Protein AF-A0A953RPY7-F1 (afdb_monomer)

Foldseek 3Di:
DDPPLQLAAQAPRDRDDPPAWKWKWADALVQLKIWIFGDDPVLSPDPRIGIHRDLVSVLVQVVCCLAPVGSPDVNRPPPPDDDDPPVPCCVHDDPPCVPTHTLDMDGDDNVVSVVCCVVPVCVSVVVSVVVSVSVVVVPPPPDDPPDDPPPPVPVVVVVVVVVPPPDDDDDD

Solvent-accessible surface area (backbone atoms only — not comparable to full-atom values): 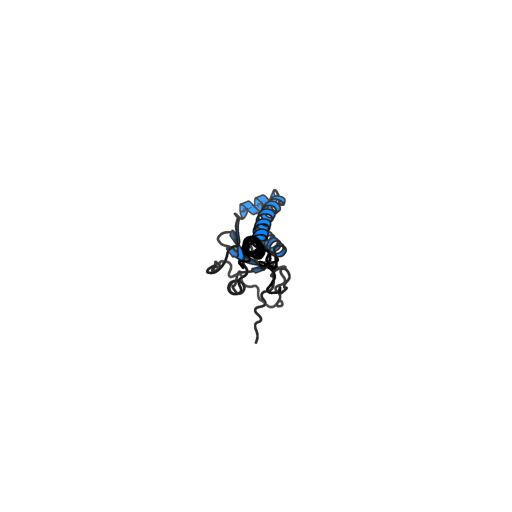10977 Å² total; per-residue (Å²): 138,79,82,76,82,72,77,34,16,39,63,81,33,51,71,75,65,93,92,54,69,43,36,30,40,36,59,33,79,87,67,44,30,41,37,36,26,52,67,46,75,77,55,66,72,39,80,74,44,44,39,22,69,37,68,71,50,43,48,54,46,49,53,44,26,75,76,70,72,42,79,80,54,89,81,30,44,66,80,64,76,98,70,86,71,70,69,70,67,68,78,77,60,76,64,84,60,86,92,62,52,74,77,46,76,49,74,54,59,63,75,58,49,54,48,45,46,72,77,40,58,69,60,55,54,60,56,46,53,57,51,52,55,52,54,57,70,71,52,77,82,88,77,76,80,90,78,67,101,71,75,75,82,57,65,72,67,57,63,66,59,70,77,68,76,85,79,81,83,85,88,129

Structure (mmCIF, N/CA/C/O backbone):
data_AF-A0A953RPY7-F1
#
_entry.id   AF-A0A953RPY7-F1
#
loop_
_atom_site.group_PDB
_atom_site.id
_atom_site.type_symbol
_atom_site.label_atom_id
_atom_site.label_alt_id
_atom_site.label_comp_id
_atom_site.label_asym_id
_atom_site.label_entity_id
_atom_site.label_seq_id
_atom_site.pdbx_PDB_ins_code
_atom_site.Cartn_x
_atom_site.Cartn_y
_atom_site.Cartn_z
_atom_site.occupancy
_atom_site.B_iso_or_equiv
_atom_site.auth_seq_id
_atom_site.auth_comp_id
_atom_site.auth_asym_id
_atom_site.auth_atom_id
_atom_site.pdbx_PDB_model_num
ATOM 1 N N . MET A 1 1 ? 6.803 -25.156 -22.519 1.00 34.31 1 MET A N 1
ATOM 2 C CA . MET A 1 1 ? 6.384 -24.790 -21.150 1.00 34.31 1 MET A CA 1
ATOM 3 C C . MET A 1 1 ? 6.994 -23.436 -20.841 1.00 34.31 1 MET A C 1
ATOM 5 O O . MET A 1 1 ? 8.124 -23.383 -20.382 1.00 34.31 1 MET A O 1
ATOM 9 N N . ASN A 1 2 ? 6.289 -22.353 -21.170 1.00 29.92 2 ASN A N 1
ATOM 10 C CA . ASN A 1 2 ? 6.736 -21.000 -20.848 1.00 29.92 2 ASN A CA 1
ATOM 11 C C . ASN A 1 2 ? 5.887 -20.524 -19.676 1.00 29.92 2 ASN A C 1
ATOM 13 O O . ASN A 1 2 ? 4.723 -20.171 -19.852 1.00 29.92 2 ASN A O 1
ATOM 17 N N . HIS A 1 3 ? 6.452 -20.580 -18.472 1.00 35.81 3 HIS A N 1
ATOM 18 C CA . HIS A 1 3 ? 5.904 -19.857 -17.335 1.00 35.81 3 HIS A CA 1
ATOM 19 C C . HIS A 1 3 ? 6.172 -18.376 -17.590 1.00 35.81 3 HIS A C 1
ATOM 21 O O . HIS A 1 3 ? 7.219 -17.864 -17.199 1.00 35.81 3 HIS A O 1
ATOM 27 N N . PHE A 1 4 ? 5.272 -17.706 -18.310 1.00 39.12 4 PHE A N 1
ATOM 28 C CA . PHE A 1 4 ? 5.281 -16.253 -18.358 1.00 39.12 4 PHE A CA 1
ATOM 29 C C . PHE A 1 4 ? 5.081 -15.779 -16.920 1.00 39.12 4 PHE A C 1
ATOM 31 O O . PHE A 1 4 ? 4.004 -15.931 -16.345 1.00 39.12 4 PHE A O 1
ATOM 38 N N . ARG A 1 5 ? 6.163 -15.300 -16.305 1.00 52.59 5 ARG A N 1
ATOM 39 C CA . ARG A 1 5 ? 6.121 -14.564 -15.044 1.00 52.59 5 ARG A CA 1
ATOM 40 C C . ARG A 1 5 ? 5.509 -13.211 -15.364 1.00 52.59 5 ARG A C 1
ATOM 42 O O . ARG A 1 5 ? 6.210 -12.220 -15.499 1.00 52.59 5 ARG A O 1
ATOM 49 N N . THR A 1 6 ? 4.210 -13.197 -15.605 1.00 57.81 6 THR A N 1
ATOM 50 C CA . THR A 1 6 ? 3.504 -11.964 -15.903 1.00 57.81 6 THR A CA 1
ATOM 51 C C . THR A 1 6 ? 3.430 -11.176 -14.605 1.00 57.81 6 THR A C 1
ATOM 53 O O . THR A 1 6 ? 2.794 -11.596 -13.635 1.00 57.81 6 THR A O 1
ATOM 56 N N . HIS A 1 7 ? 4.146 -10.059 -14.569 1.00 73.12 7 HIS A N 1
ATOM 57 C CA . HIS A 1 7 ? 4.182 -9.121 -13.457 1.00 73.12 7 HIS A CA 1
ATOM 58 C C . HIS A 1 7 ? 2.912 -8.268 -13.444 1.00 73.12 7 HIS A C 1
ATOM 60 O O . HIS A 1 7 ? 2.932 -7.064 -13.705 1.00 73.12 7 HIS A O 1
ATOM 66 N N . LEU A 1 8 ? 1.791 -8.941 -13.203 1.00 80.31 8 LEU A N 1
ATOM 67 C CA . LEU A 1 8 ? 0.457 -8.368 -13.278 1.00 80.31 8 LEU A CA 1
ATOM 68 C C . LEU A 1 8 ? 0.141 -7.618 -11.997 1.00 80.31 8 LEU A C 1
ATOM 70 O O . LEU A 1 8 ? 0.502 -8.055 -10.903 1.00 80.31 8 LEU A O 1
ATOM 74 N N . CYS A 1 9 ? -0.558 -6.497 -12.140 1.00 84.12 9 CYS A N 1
ATOM 75 C CA . CYS A 1 9 ? -1.078 -5.792 -10.983 1.00 84.12 9 CYS A CA 1
ATOM 76 C C . CYS A 1 9 ? -2.051 -6.692 -10.212 1.00 84.12 9 CYS A C 1
ATOM 78 O O . CYS A 1 9 ? -2.933 -7.298 -10.818 1.00 84.12 9 CYS A O 1
ATOM 80 N N . ALA A 1 10 ? -1.926 -6.744 -8.885 1.00 81.94 10 ALA A N 1
ATOM 81 C CA . ALA A 1 10 ? -2.828 -7.510 -8.036 1.00 81.94 10 ALA A CA 1
ATOM 82 C C . ALA A 1 10 ? -4.287 -7.058 -8.230 1.00 81.94 10 ALA A C 1
ATOM 84 O O . ALA A 1 10 ? -5.162 -7.892 -8.413 1.00 81.94 10 ALA A O 1
ATOM 85 N N . ILE A 1 11 ? -4.548 -5.749 -8.288 1.00 83.62 11 ILE A N 1
ATOM 86 C CA . ILE A 1 11 ? -5.911 -5.204 -8.369 1.00 83.62 11 ILE A CA 1
ATOM 87 C C . ILE A 1 11 ? -6.553 -5.431 -9.749 1.00 83.62 11 ILE A C 1
ATOM 89 O O . ILE A 1 11 ? -7.564 -6.129 -9.850 1.00 83.62 11 ILE A O 1
ATOM 93 N N . CYS A 1 12 ? -5.977 -4.876 -10.825 1.00 83.06 12 CYS A N 1
ATOM 94 C CA . CYS A 1 12 ? -6.597 -4.922 -12.158 1.00 83.06 12 CYS A CA 1
ATOM 95 C C . CYS A 1 12 ? -6.189 -6.126 -13.023 1.00 83.06 12 CYS A C 1
ATOM 97 O O . CYS A 1 12 ? -6.846 -6.406 -14.025 1.00 83.06 12 CYS A O 1
ATOM 99 N N . GLY A 1 13 ? -5.119 -6.842 -12.666 1.00 75.69 13 GLY A N 1
ATOM 100 C CA . GLY A 1 13 ? -4.608 -7.969 -13.449 1.00 75.69 13 GLY A CA 1
ATOM 101 C C . GLY A 1 13 ? -3.916 -7.581 -14.760 1.00 75.69 13 GLY A C 1
ATOM 102 O O . GLY A 1 13 ? -3.588 -8.468 -15.544 1.00 75.69 13 GLY A O 1
ATOM 103 N N . GLU A 1 14 ? -3.690 -6.291 -15.021 1.00 76.25 14 GLU A N 1
ATOM 104 C CA . GLU A 1 14 ? -3.031 -5.824 -16.245 1.00 76.25 14 GLU A CA 1
ATOM 105 C C . GLU A 1 14 ? -1.503 -5.834 -16.118 1.00 76.25 14 GLU A C 1
ATOM 107 O O . GLU A 1 14 ? -0.935 -5.482 -15.077 1.00 76.25 14 GLU A O 1
ATOM 112 N N . GLU A 1 15 ? -0.835 -6.203 -17.213 1.00 72.75 15 GLU A N 1
ATOM 113 C CA . GLU A 1 15 ? 0.598 -5.993 -17.392 1.00 72.75 15 GLU A CA 1
ATOM 114 C C . GLU A 1 15 ? 0.803 -4.592 -17.955 1.00 72.75 15 GLU A C 1
ATOM 116 O O . GLU A 1 15 ? 0.421 -4.298 -19.088 1.00 72.75 15 GLU A O 1
ATOM 121 N N . ARG A 1 16 ? 1.384 -3.695 -17.161 1.00 69.56 16 ARG A N 1
ATOM 122 C CA . ARG A 1 16 ? 1.703 -2.356 -17.662 1.00 69.56 16 ARG A CA 1
ATOM 123 C C . ARG A 1 16 ? 2.959 -2.374 -18.529 1.00 69.56 16 ARG A C 1
ATOM 125 O O . ARG A 1 16 ? 3.751 -3.311 -18.481 1.00 69.56 16 ARG A O 1
ATOM 132 N N . SER A 1 17 ? 3.156 -1.337 -19.340 1.00 63.88 17 SER A N 1
ATOM 133 C CA . SER A 1 17 ? 4.386 -1.127 -20.120 1.00 63.88 17 SER A CA 1
ATOM 134 C C . SER A 1 17 ? 5.560 -0.733 -19.213 1.00 63.88 17 SER A C 1
ATOM 136 O O . SER A 1 17 ? 5.343 -0.256 -18.098 1.00 63.88 17 SER A O 1
ATOM 138 N N . ALA A 1 18 ? 6.806 -0.924 -19.660 1.00 64.31 18 ALA A N 1
ATOM 139 C CA . ALA A 1 18 ? 8.012 -0.622 -18.871 1.00 64.31 18 ALA A CA 1
ATOM 140 C C . ALA A 1 18 ? 8.144 0.861 -18.457 1.00 64.31 18 ALA A C 1
ATOM 142 O O . ALA A 1 18 ? 8.781 1.159 -17.456 1.00 64.31 18 ALA A O 1
ATOM 143 N N . ASN A 1 19 ? 7.492 1.776 -19.183 1.00 65.88 19 ASN A N 1
ATOM 144 C CA . ASN A 1 19 ? 7.618 3.227 -18.991 1.00 65.88 19 ASN A CA 1
ATOM 145 C C . ASN A 1 19 ? 6.648 3.829 -17.959 1.00 65.88 19 ASN A C 1
ATOM 147 O O . ASN A 1 19 ? 6.489 5.044 -17.920 1.00 65.88 19 ASN A O 1
ATOM 151 N N . GLN A 1 20 ? 5.940 3.017 -17.173 1.00 72.56 20 GLN A N 1
ATOM 152 C CA . GLN A 1 20 ? 5.010 3.528 -16.163 1.00 72.56 20 GLN A CA 1
ATOM 153 C C . GLN A 1 20 ? 5.435 3.110 -14.758 1.00 72.56 20 GLN A C 1
ATOM 155 O O . GLN A 1 20 ? 5.914 1.984 -14.590 1.00 72.56 20 GLN A O 1
ATOM 160 N N . PRO A 1 21 ? 5.250 3.991 -13.755 1.00 77.12 21 PRO A N 1
ATOM 161 C CA . PRO A 1 21 ? 5.666 3.716 -12.391 1.00 77.12 21 PRO A CA 1
ATOM 162 C C . PRO A 1 21 ? 4.906 2.505 -11.855 1.00 77.12 21 PRO A C 1
ATOM 164 O O . PRO A 1 21 ? 3.680 2.425 -11.937 1.00 77.12 21 PRO A O 1
ATOM 167 N N . ARG A 1 22 ? 5.655 1.543 -11.319 1.00 86.44 22 ARG A N 1
ATOM 168 C CA . ARG A 1 22 ? 5.1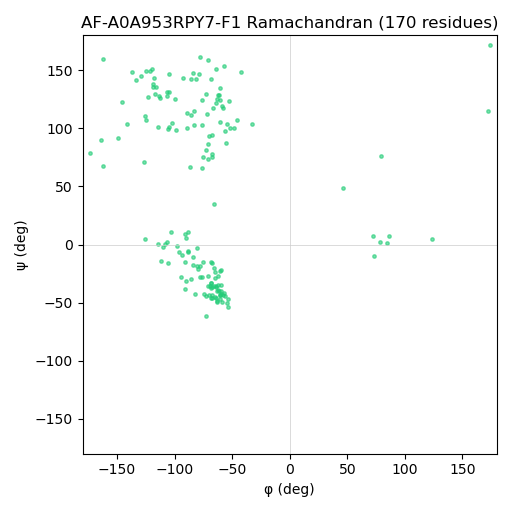08 0.384 -10.617 1.00 86.44 22 ARG A CA 1
ATOM 169 C C . ARG A 1 22 ? 5.654 0.361 -9.212 1.00 86.44 22 ARG A C 1
ATOM 171 O O . ARG A 1 22 ? 6.791 0.754 -8.960 1.00 86.44 22 ARG A O 1
ATOM 178 N N . PHE A 1 23 ? 4.836 -0.174 -8.330 1.00 89.19 23 PHE A N 1
ATOM 179 C CA . PHE A 1 23 ? 5.143 -0.283 -6.923 1.00 89.19 23 PHE A CA 1
ATOM 180 C C . PHE A 1 23 ? 5.020 -1.732 -6.501 1.00 89.19 23 PHE A C 1
ATOM 182 O O . PHE A 1 23 ? 4.234 -2.508 -7.055 1.00 89.19 23 PHE A O 1
ATOM 189 N N . LEU A 1 24 ? 5.828 -2.092 -5.520 1.00 90.44 24 LEU A N 1
ATOM 190 C CA . LEU A 1 24 ? 5.800 -3.394 -4.891 1.00 90.44 24 LEU A CA 1
ATOM 191 C C . LEU A 1 24 ? 5.410 -3.205 -3.432 1.00 90.44 24 LEU A C 1
ATOM 193 O O . LEU A 1 24 ? 5.914 -2.304 -2.772 1.00 90.44 24 LEU A O 1
ATOM 197 N N . LEU A 1 25 ? 4.514 -4.045 -2.934 1.00 91.06 25 LEU A N 1
ATOM 198 C CA . LEU A 1 25 ? 4.085 -4.019 -1.543 1.00 91.06 25 LEU A CA 1
ATOM 199 C C . LEU A 1 25 ? 4.469 -5.337 -0.887 1.00 91.06 25 LEU A C 1
ATOM 201 O O . LEU A 1 25 ? 4.167 -6.408 -1.417 1.00 91.06 25 LEU A O 1
ATOM 205 N N . ALA A 1 26 ? 5.132 -5.249 0.259 1.00 90.12 26 ALA A N 1
ATOM 206 C CA . ALA A 1 26 ? 5.513 -6.392 1.071 1.00 90.12 26 ALA A CA 1
ATOM 207 C C . ALA A 1 26 ? 4.939 -6.226 2.477 1.00 90.12 26 ALA A C 1
ATOM 209 O O . ALA A 1 26 ? 5.154 -5.203 3.127 1.00 90.12 26 ALA A O 1
ATOM 210 N N . GLU A 1 27 ? 4.220 -7.240 2.952 1.00 89.06 27 GLU A N 1
ATOM 211 C CA . GLU A 1 27 ? 3.755 -7.283 4.335 1.00 89.06 27 GLU A CA 1
ATOM 212 C C . GLU A 1 27 ? 4.750 -8.027 5.224 1.00 89.06 27 GLU A C 1
ATOM 214 O O . GLU A 1 27 ? 5.335 -9.043 4.842 1.00 89.06 27 GLU A O 1
ATOM 219 N N . ASN A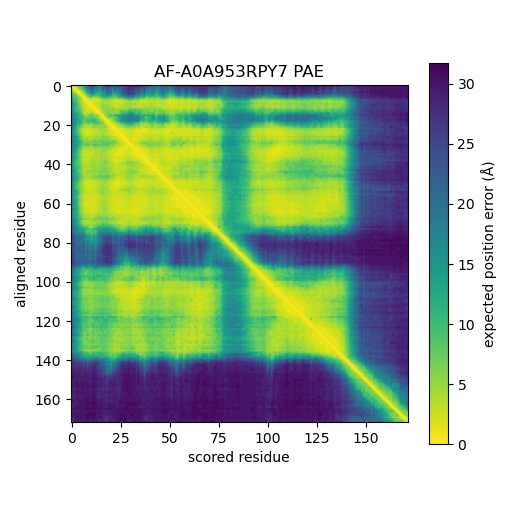 1 28 ? 4.891 -7.540 6.452 1.00 87.62 28 ASN A N 1
ATOM 220 C CA . ASN A 1 28 ? 5.453 -8.282 7.560 1.00 87.62 28 ASN A CA 1
ATOM 221 C C . ASN A 1 28 ? 4.363 -8.494 8.614 1.00 87.62 28 ASN A C 1
ATOM 223 O O . ASN A 1 28 ? 4.070 -7.605 9.414 1.00 87.62 28 ASN A O 1
ATOM 227 N N . THR A 1 29 ? 3.793 -9.698 8.631 1.00 81.94 29 THR A N 1
ATOM 228 C CA . THR A 1 29 ? 2.717 -10.084 9.555 1.00 81.94 29 THR A CA 1
ATOM 229 C C . THR A 1 29 ? 3.161 -10.166 11.016 1.00 81.94 29 THR A C 1
ATOM 231 O O . THR A 1 29 ? 2.312 -10.235 11.891 1.00 81.94 29 THR A O 1
ATOM 234 N N . TRP A 1 30 ? 4.467 -10.208 11.304 1.00 83.38 30 TRP A N 1
ATOM 235 C CA . TRP A 1 30 ? 4.969 -10.267 12.685 1.00 83.38 30 TRP A CA 1
ATOM 236 C C . TRP A 1 30 ? 5.116 -8.898 13.335 1.00 83.38 30 TRP A C 1
ATOM 238 O O . TRP A 1 30 ? 5.056 -8.793 14.554 1.00 83.38 30 TRP A O 1
ATOM 248 N N . GLU A 1 31 ? 5.378 -7.874 12.527 1.00 85.38 31 GLU A N 1
ATOM 249 C CA . GLU A 1 31 ? 5.608 -6.503 12.995 1.00 85.38 31 GLU A CA 1
ATOM 250 C C . GLU A 1 31 ? 4.420 -5.587 12.694 1.00 85.38 31 GLU A C 1
ATOM 252 O O . GLU A 1 31 ? 4.515 -4.386 12.926 1.00 85.38 31 GLU A O 1
ATOM 257 N N . ASP A 1 32 ? 3.343 -6.133 12.115 1.00 89.44 32 ASP A N 1
ATOM 258 C CA . ASP A 1 32 ? 2.220 -5.360 11.583 1.00 89.44 32 ASP A CA 1
ATOM 259 C C . ASP A 1 32 ? 2.695 -4.175 10.741 1.00 89.44 32 ASP A C 1
ATOM 261 O O . ASP A 1 32 ? 2.268 -3.026 10.889 1.00 89.44 32 ASP A O 1
ATOM 265 N N . LYS A 1 33 ? 3.627 -4.493 9.837 1.00 90.75 33 LYS A N 1
ATOM 266 C CA . LYS A 1 33 ? 4.300 -3.524 8.984 1.00 90.75 33 LYS A CA 1
ATOM 267 C C . LYS A 1 33 ? 4.027 -3.798 7.515 1.00 90.75 33 LYS A C 1
ATOM 269 O O . LYS A 1 33 ? 4.120 -4.936 7.056 1.00 90.75 33 LYS A O 1
ATOM 274 N N . LEU A 1 34 ? 3.738 -2.740 6.779 1.00 91.06 34 LEU A N 1
ATOM 275 C CA . LEU A 1 34 ? 3.636 -2.722 5.332 1.00 91.06 34 LEU A CA 1
ATOM 276 C C . LEU A 1 34 ? 4.781 -1.885 4.771 1.00 91.06 34 LEU A C 1
ATOM 278 O O . LEU A 1 34 ? 4.952 -0.732 5.155 1.00 91.06 34 LEU A O 1
ATOM 282 N N . THR A 1 35 ? 5.549 -2.451 3.850 1.00 91.25 35 THR A N 1
ATOM 283 C CA . THR A 1 35 ? 6.642 -1.748 3.177 1.00 91.25 35 THR A CA 1
ATOM 284 C C . THR A 1 35 ? 6.299 -1.582 1.700 1.00 91.25 35 THR A C 1
ATOM 286 O O . THR A 1 35 ? 5.980 -2.554 1.010 1.00 91.25 35 THR A O 1
ATOM 289 N N . ILE A 1 36 ? 6.387 -0.345 1.212 1.00 91.44 36 ILE A N 1
ATOM 290 C CA . ILE A 1 36 ? 6.219 0.017 -0.193 1.00 91.44 36 ILE A CA 1
ATOM 291 C C . ILE A 1 36 ? 7.606 0.187 -0.800 1.00 91.44 36 ILE A C 1
ATOM 293 O O . ILE A 1 36 ? 8.441 0.939 -0.299 1.00 91.44 36 ILE A O 1
ATOM 297 N N . LEU A 1 37 ? 7.856 -0.536 -1.879 1.00 90.62 37 LEU A N 1
ATOM 298 C CA . LEU A 1 37 ? 9.143 -0.640 -2.544 1.00 90.62 37 LEU A CA 1
ATOM 299 C C . LEU A 1 37 ? 9.030 -0.148 -3.988 1.00 90.62 37 LEU A C 1
ATOM 301 O O . LEU A 1 37 ? 7.991 -0.296 -4.644 1.00 90.62 37 LEU A O 1
ATOM 305 N N . GLN A 1 38 ? 10.142 0.364 -4.506 1.00 88.31 38 GLN A N 1
ATOM 306 C CA . GLN A 1 38 ? 10.292 0.645 -5.927 1.00 88.31 38 GLN A CA 1
ATOM 307 C C . GLN A 1 38 ? 10.236 -0.650 -6.745 1.00 88.31 38 GLN A C 1
ATOM 309 O O . GLN A 1 38 ? 10.611 -1.730 -6.277 1.00 88.31 38 GLN A O 1
ATOM 314 N N . TRP A 1 39 ? 9.769 -0.539 -7.990 1.00 86.81 39 TRP A N 1
ATOM 315 C CA . TRP A 1 39 ? 9.752 -1.650 -8.932 1.00 86.81 39 TRP A CA 1
ATOM 316 C C . TRP A 1 39 ? 11.124 -2.320 -9.077 1.00 86.81 39 TRP A C 1
ATOM 318 O O . TRP A 1 39 ? 12.107 -1.695 -9.469 1.00 86.81 39 TRP A O 1
ATOM 328 N N . ASN A 1 40 ? 11.165 -3.629 -8.827 1.00 84.19 40 ASN A N 1
ATOM 329 C CA . ASN A 1 40 ? 12.315 -4.483 -9.090 1.00 84.19 40 ASN A CA 1
ATOM 330 C C . ASN A 1 40 ? 11.821 -5.876 -9.511 1.00 84.19 40 ASN A C 1
ATOM 332 O O . ASN A 1 40 ? 11.097 -6.543 -8.772 1.00 84.19 40 ASN A O 1
ATOM 336 N N . GLU A 1 41 ? 12.232 -6.337 -10.691 1.00 82.62 41 GLU A N 1
ATOM 337 C CA . GLU A 1 41 ? 11.803 -7.613 -11.282 1.00 82.62 41 GLU A CA 1
ATOM 338 C C . GLU A 1 41 ? 12.150 -8.830 -10.398 1.00 82.62 41 GLU A C 1
ATOM 340 O O . GLU A 1 41 ? 11.372 -9.786 -10.270 1.00 82.62 41 GLU A O 1
ATOM 345 N N . GLN A 1 42 ? 13.295 -8.770 -9.706 1.00 81.62 42 GLN A N 1
ATOM 346 C CA . GLN A 1 42 ? 13.721 -9.813 -8.774 1.00 81.62 42 GLN A CA 1
ATOM 347 C C . GLN A 1 42 ? 12.837 -9.858 -7.529 1.00 81.62 42 GLN A C 1
ATOM 349 O O . GLN A 1 42 ? 12.565 -10.946 -7.022 1.00 81.62 42 GLN A O 1
ATOM 354 N N . MET A 1 43 ? 12.377 -8.697 -7.053 1.00 82.19 43 MET A N 1
ATOM 355 C CA . MET A 1 43 ? 11.440 -8.604 -5.932 1.00 82.19 43 MET A CA 1
ATOM 356 C C . MET A 1 43 ? 10.044 -9.059 -6.357 1.00 82.19 43 MET A C 1
ATOM 358 O O . MET A 1 43 ? 9.440 -9.887 -5.688 1.00 82.19 43 MET A O 1
ATOM 362 N N . ALA A 1 44 ? 9.561 -8.627 -7.520 1.00 81.69 44 ALA A N 1
ATOM 363 C CA . ALA A 1 44 ? 8.233 -8.979 -8.022 1.00 81.69 44 ALA A CA 1
ATOM 364 C C . ALA A 1 44 ? 8.018 -10.495 -8.214 1.00 81.69 44 ALA A C 1
ATOM 366 O O . ALA A 1 44 ? 6.885 -10.968 -8.242 1.00 81.69 44 ALA A O 1
ATOM 367 N N . SER A 1 45 ? 9.100 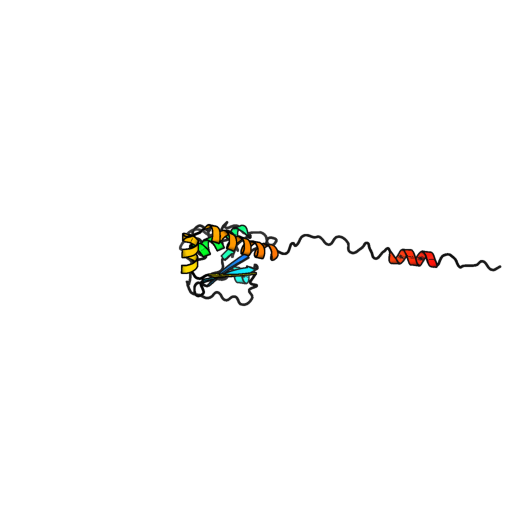-11.267 -8.351 1.00 78.00 45 SER A N 1
ATOM 368 C CA . SER A 1 45 ? 9.053 -12.732 -8.441 1.00 78.00 45 SER A CA 1
ATOM 369 C C . SER A 1 45 ? 8.997 -13.441 -7.076 1.00 78.00 45 SER A C 1
ATOM 371 O O . SER A 1 45 ? 8.806 -14.659 -7.036 1.00 78.00 45 SER A O 1
ATOM 373 N N . ARG A 1 46 ? 9.205 -12.730 -5.959 1.00 78.06 46 ARG A N 1
ATOM 374 C CA . ARG A 1 46 ? 9.241 -13.321 -4.612 1.00 78.06 46 ARG A CA 1
ATOM 375 C C . ARG A 1 46 ? 7.831 -13.583 -4.089 1.00 78.06 46 ARG A C 1
ATOM 377 O O . ARG A 1 46 ? 6.879 -12.860 -4.372 1.00 78.06 46 ARG A O 1
ATOM 384 N N . ALA A 1 47 ? 7.697 -14.644 -3.299 1.00 73.69 47 ALA A N 1
ATOM 385 C CA . ALA A 1 47 ? 6.462 -14.908 -2.571 1.00 73.69 47 ALA A CA 1
ATOM 386 C C . ALA A 1 47 ? 6.258 -13.846 -1.475 1.00 73.69 47 ALA A C 1
ATOM 388 O O . ALA A 1 47 ? 7.224 -13.432 -0.840 1.00 73.69 47 ALA A O 1
ATOM 389 N N . GLY A 1 48 ? 5.009 -13.424 -1.260 1.00 77.12 48 GLY A N 1
ATOM 390 C CA . GLY A 1 48 ? 4.663 -12.393 -0.272 1.00 77.12 48 GLY A CA 1
ATOM 391 C C . GLY A 1 48 ? 4.800 -10.949 -0.767 1.00 77.12 48 GLY A C 1
ATOM 392 O O . GLY A 1 48 ? 4.530 -10.033 -0.000 1.00 77.12 48 GLY A O 1
ATOM 393 N N . ILE A 1 49 ? 5.184 -10.738 -2.034 1.00 84.06 49 ILE A N 1
ATOM 394 C CA . ILE A 1 49 ? 5.212 -9.414 -2.667 1.00 84.06 49 ILE A CA 1
ATOM 395 C C . ILE A 1 49 ? 4.026 -9.274 -3.624 1.00 84.06 49 ILE A C 1
ATOM 397 O O . ILE A 1 49 ? 3.786 -10.150 -4.459 1.00 84.06 49 ILE A O 1
ATOM 401 N N . GLN A 1 50 ? 3.300 -8.164 -3.503 1.00 86.75 50 GLN A N 1
ATOM 402 C CA . GLN A 1 50 ? 2.217 -7.768 -4.401 1.00 86.75 50 GLN A CA 1
ATOM 403 C C . GLN A 1 50 ? 2.672 -6.645 -5.330 1.00 86.75 50 GLN A C 1
ATOM 405 O O . GLN A 1 50 ? 3.476 -5.797 -4.949 1.00 86.75 50 GLN A O 1
ATOM 410 N N . VAL A 1 51 ? 2.147 -6.632 -6.556 1.00 87.94 51 VAL A N 1
ATOM 411 C CA . VAL A 1 51 ? 2.476 -5.625 -7.573 1.00 87.94 51 VAL A CA 1
ATOM 412 C C . VAL A 1 51 ? 1.305 -4.661 -7.745 1.00 87.94 51 VAL A C 1
ATOM 414 O O . VAL A 1 51 ? 0.172 -5.087 -7.970 1.00 87.94 51 VAL A O 1
ATOM 417 N N . ALA A 1 52 ? 1.581 -3.361 -7.724 1.00 89.12 52 ALA A N 1
ATOM 418 C CA . ALA A 1 52 ? 0.628 -2.307 -8.053 1.00 89.12 52 ALA A CA 1
ATOM 419 C C . ALA A 1 52 ? 1.120 -1.504 -9.263 1.00 89.12 52 ALA A C 1
ATOM 421 O O . ALA A 1 52 ? 2.303 -1.182 -9.379 1.00 89.12 52 ALA A O 1
ATOM 422 N N . CYS A 1 53 ? 0.214 -1.179 -10.187 1.00 87.06 53 CYS A N 1
ATOM 423 C CA . CYS A 1 53 ? 0.568 -0.460 -11.414 1.00 87.06 53 CYS A CA 1
ATOM 424 C C . CYS A 1 53 ? 0.496 1.070 -11.318 1.00 87.06 53 CYS A C 1
ATOM 426 O O . CYS A 1 53 ? 0.608 1.743 -12.340 1.00 87.06 53 CYS A O 1
ATOM 428 N N . GLY A 1 54 ? 0.232 1.610 -10.134 1.00 86.19 54 GLY A N 1
ATOM 429 C CA . GLY A 1 54 ? 0.069 3.038 -9.914 1.00 86.19 54 GLY A CA 1
ATOM 430 C C . GLY A 1 54 ? -0.373 3.323 -8.488 1.00 86.19 54 GLY A C 1
ATOM 431 O O . GLY A 1 54 ? -0.692 2.394 -7.745 1.00 86.19 54 GLY A O 1
ATOM 432 N N . ILE A 1 55 ? -0.390 4.606 -8.136 1.00 87.69 55 ILE A N 1
ATOM 433 C CA . ILE A 1 55 ? -0.709 5.085 -6.788 1.00 87.69 55 ILE A CA 1
ATOM 434 C C . ILE A 1 55 ? -2.131 4.684 -6.380 1.00 87.69 55 ILE A C 1
ATOM 436 O O . ILE A 1 55 ? -2.305 4.197 -5.272 1.00 87.69 55 ILE A O 1
ATOM 440 N N . ASP A 1 56 ? -3.104 4.755 -7.293 1.00 88.00 56 ASP A N 1
ATOM 441 C CA . ASP A 1 56 ? -4.497 4.376 -7.003 1.00 88.00 56 ASP A CA 1
ATOM 442 C C . ASP A 1 56 ? -4.612 2.904 -6.557 1.00 88.00 56 ASP A C 1
ATOM 444 O O . ASP A 1 56 ? -5.316 2.567 -5.615 1.00 88.00 56 ASP A O 1
ATOM 448 N N . HIS A 1 57 ? -3.860 1.992 -7.185 1.00 88.94 57 HIS A N 1
ATOM 449 C CA . HIS A 1 57 ? -3.855 0.582 -6.774 1.00 88.94 57 HIS A CA 1
ATOM 450 C C . HIS A 1 57 ? -2.976 0.310 -5.550 1.00 88.94 57 HIS A C 1
ATOM 452 O O . HIS A 1 57 ? -3.164 -0.710 -4.891 1.00 88.94 57 HIS A O 1
ATOM 458 N N . VAL A 1 58 ? -2.009 1.183 -5.250 1.00 89.44 58 VAL A N 1
ATOM 459 C CA . VAL A 1 58 ? -1.299 1.137 -3.966 1.00 89.44 58 VAL A CA 1
ATOM 460 C C . VAL A 1 58 ? -2.261 1.529 -2.849 1.00 89.44 58 VAL A C 1
ATOM 462 O O . VAL A 1 58 ? -2.324 0.815 -1.855 1.00 89.44 58 VAL A O 1
ATOM 465 N N . GLU A 1 59 ? -3.038 2.597 -3.034 1.00 90.81 59 GLU A N 1
ATOM 466 C CA . GLU A 1 59 ? -4.053 3.061 -2.087 1.00 90.81 59 GLU A CA 1
ATOM 467 C C . GLU A 1 59 ? -5.027 1.940 -1.718 1.00 90.81 59 GLU A C 1
ATOM 469 O O . GLU A 1 59 ? -5.143 1.597 -0.545 1.00 90.81 59 GLU A O 1
ATOM 474 N N . GLU A 1 60 ? -5.636 1.291 -2.711 1.00 89.44 60 GLU A N 1
ATOM 475 C CA . GLU A 1 60 ? -6.572 0.178 -2.496 1.00 89.44 60 GLU A CA 1
ATOM 476 C C . GLU A 1 60 ? -5.947 -0.981 -1.699 1.00 89.44 60 GLU A C 1
ATOM 478 O O . GLU A 1 60 ? -6.563 -1.532 -0.783 1.00 89.44 60 GLU A O 1
ATOM 483 N N . LEU A 1 61 ? -4.692 -1.340 -1.998 1.00 89.50 61 LEU A N 1
ATOM 484 C CA . LEU A 1 61 ? -3.984 -2.389 -1.259 1.00 89.50 61 LEU A CA 1
ATOM 485 C C . LEU A 1 61 ? -3.654 -1.969 0.178 1.00 89.50 61 LEU A C 1
ATOM 487 O O . LEU A 1 61 ? -3.733 -2.797 1.086 1.00 89.50 61 LEU A O 1
ATOM 491 N N . VAL A 1 62 ? -3.294 -0.702 0.399 1.00 90.25 62 VAL A N 1
ATOM 492 C CA . VAL A 1 62 ? -3.021 -0.158 1.736 1.00 90.25 62 VAL A CA 1
ATOM 493 C C . VAL A 1 62 ? -4.310 -0.109 2.555 1.00 90.25 62 VAL A C 1
ATOM 495 O O . VAL A 1 62 ? -4.308 -0.585 3.688 1.00 90.25 62 VAL A O 1
ATOM 498 N N . ILE A 1 63 ? -5.419 0.381 1.986 1.00 89.56 63 ILE A N 1
ATOM 499 C CA . ILE A 1 63 ? -6.748 0.384 2.619 1.00 89.56 63 ILE A CA 1
ATOM 500 C C . ILE A 1 63 ? -7.116 -1.030 3.059 1.00 89.56 63 ILE A C 1
ATOM 502 O O . ILE A 1 63 ? -7.490 -1.261 4.213 1.00 89.56 63 ILE A O 1
ATOM 506 N N . HIS A 1 64 ? -6.981 -1.996 2.151 1.00 89.50 64 HIS A N 1
ATOM 507 C CA . HIS A 1 64 ? -7.274 -3.387 2.461 1.00 89.50 64 HIS A CA 1
ATOM 508 C C . HIS A 1 64 ? -6.396 -3.927 3.587 1.00 89.50 64 HIS A C 1
ATOM 510 O O . HIS A 1 64 ? -6.901 -4.527 4.533 1.00 89.50 64 HIS A O 1
ATOM 516 N N . TRP A 1 65 ? -5.088 -3.684 3.538 1.00 90.88 65 TRP A N 1
ATOM 517 C CA . TRP A 1 65 ? -4.177 -4.147 4.580 1.00 90.88 65 TRP A CA 1
ATOM 518 C C . TRP A 1 65 ? -4.436 -3.475 5.937 1.00 90.88 65 TRP A C 1
ATOM 520 O O . TRP A 1 65 ? -4.321 -4.122 6.979 1.00 90.88 65 TRP A O 1
ATOM 530 N N . MET A 1 66 ? -4.815 -2.196 5.952 1.00 88.81 66 MET A N 1
ATOM 531 C CA . MET A 1 66 ? -5.173 -1.470 7.175 1.00 88.81 66 MET A CA 1
ATOM 532 C C . MET A 1 66 ? -6.474 -1.991 7.795 1.00 88.81 66 MET A C 1
ATOM 534 O O . MET A 1 66 ? -6.596 -2.003 9.016 1.00 8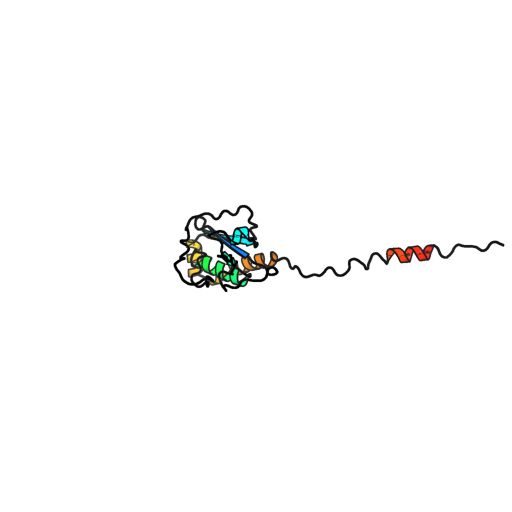8.81 66 MET A O 1
ATOM 538 N N . THR A 1 67 ? -7.424 -2.443 6.974 1.00 86.12 67 THR A N 1
ATOM 539 C CA . THR A 1 67 ? -8.743 -2.913 7.431 1.00 86.12 67 THR A CA 1
ATOM 540 C C . THR A 1 67 ? -8.787 -4.405 7.751 1.00 86.12 67 THR A C 1
ATOM 542 O O . THR A 1 67 ? -9.533 -4.812 8.636 1.00 86.12 67 THR A O 1
ATOM 545 N N . THR A 1 68 ? -8.003 -5.228 7.054 1.00 85.25 68 THR A N 1
ATOM 546 C CA . THR A 1 68 ? -8.040 -6.697 7.192 1.00 85.25 68 THR A CA 1
ATOM 547 C C . THR A 1 68 ? -6.792 -7.291 7.830 1.00 85.25 68 THR A C 1
ATOM 549 O O . THR A 1 68 ? -6.795 -8.458 8.217 1.00 85.25 68 THR A O 1
ATOM 552 N N . GLY A 1 69 ? -5.711 -6.516 7.926 1.00 84.75 69 GLY A N 1
ATOM 553 C CA . GLY A 1 69 ? -4.431 -6.985 8.446 1.00 84.75 69 GLY A CA 1
ATOM 554 C C . GLY A 1 69 ? -3.598 -7.807 7.464 1.00 84.75 69 GLY A C 1
ATOM 555 O O . GLY A 1 69 ? -2.513 -8.249 7.836 1.00 84.75 69 GLY A O 1
ATOM 556 N N . SER A 1 70 ? -4.061 -8.003 6.225 1.00 84.56 70 SER A N 1
ATOM 557 C CA . SER A 1 70 ? -3.351 -8.789 5.216 1.00 84.56 70 SER A CA 1
ATOM 558 C C . SER A 1 70 ? -3.368 -8.122 3.843 1.00 84.56 70 SER A C 1
ATOM 560 O O . SER A 1 70 ? -4.322 -7.452 3.476 1.00 84.56 70 SER A O 1
ATOM 562 N N . LEU A 1 71 ? -2.309 -8.332 3.064 1.00 84.31 71 LEU A N 1
ATOM 563 C CA . LEU A 1 71 ? -2.220 -8.002 1.642 1.00 84.31 71 LEU A CA 1
ATOM 564 C C . LEU A 1 71 ? -2.882 -9.051 0.740 1.00 84.31 71 LEU A C 1
ATOM 566 O O . LEU A 1 71 ? -2.900 -8.876 -0.482 1.00 84.31 71 LEU A O 1
ATOM 570 N N . ASP A 1 72 ? -3.400 -10.150 1.296 1.00 79.00 72 ASP A N 1
ATOM 571 C CA . ASP A 1 72 ? -4.206 -11.101 0.536 1.00 79.00 72 ASP A CA 1
ATOM 572 C C . ASP A 1 72 ? -5.550 -10.451 0.198 1.00 79.00 72 ASP A C 1
ATOM 574 O O . ASP A 1 72 ? -6.470 -10.435 1.014 1.00 79.00 72 ASP A O 1
ATOM 578 N N . TYR A 1 73 ? -5.637 -9.838 -0.983 1.00 71.56 73 TYR A N 1
ATOM 579 C CA . TYR A 1 73 ? -6.850 -9.199 -1.486 1.00 71.56 73 TYR A CA 1
ATOM 580 C C . TYR A 1 73 ? -7.670 -10.243 -2.265 1.00 71.56 73 TYR A C 1
ATOM 582 O O . TYR A 1 73 ? -7.357 -10.533 -3.417 1.00 71.56 73 TYR A O 1
ATOM 590 N N . PRO A 1 74 ? -8.731 -10.848 -1.701 1.00 61.56 74 PRO A N 1
ATOM 591 C CA . PRO A 1 74 ? -9.447 -11.949 -2.357 1.00 61.56 74 PRO A CA 1
ATOM 592 C C . PRO A 1 74 ? -10.225 -11.514 -3.610 1.00 61.56 74 PRO A C 1
ATOM 594 O O . PRO A 1 74 ? -10.630 -12.355 -4.412 1.00 61.56 74 PRO A O 1
ATOM 597 N N . PHE A 1 75 ? -10.433 -10.207 -3.787 1.00 61.72 75 PHE A N 1
ATOM 598 C CA . PHE A 1 75 ? -11.094 -9.618 -4.952 1.00 61.72 75 PHE A CA 1
ATOM 599 C C . PHE A 1 75 ? -10.100 -9.128 -6.016 1.00 61.72 75 PHE A C 1
ATOM 601 O O . PHE A 1 75 ? -10.517 -8.768 -7.118 1.00 61.72 75 PHE A O 1
ATOM 608 N N . ALA A 1 76 ? -8.793 -9.172 -5.723 1.00 59.34 76 ALA A N 1
ATOM 609 C CA . ALA A 1 76 ? -7.740 -8.958 -6.709 1.00 59.34 76 ALA A CA 1
ATOM 610 C C . ALA A 1 76 ? -7.819 -10.127 -7.670 1.00 59.34 76 ALA A C 1
ATOM 612 O O . ALA A 1 76 ? -7.653 -11.288 -7.280 1.00 59.34 76 ALA A O 1
ATOM 613 N N . ARG A 1 77 ? -8.106 -9.838 -8.937 1.00 54.88 77 ARG A N 1
ATOM 614 C CA . ARG A 1 77 ? -8.137 -10.870 -9.965 1.00 54.88 77 ARG A CA 1
ATOM 615 C C . ARG A 1 77 ? -6.703 -11.342 -10.141 1.00 54.88 77 ARG A C 1
ATOM 617 O O . ARG A 1 77 ? -5.940 -10.764 -10.906 1.00 54.88 77 ARG A O 1
ATOM 624 N N . THR A 1 78 ? -6.346 -12.411 -9.433 1.00 46.59 78 THR A N 1
ATOM 625 C CA . THR A 1 78 ? -5.179 -13.230 -9.737 1.00 46.59 78 THR A CA 1
ATOM 626 C C . THR A 1 78 ? -5.356 -13.676 -11.177 1.00 46.59 78 THR A C 1
ATOM 628 O O . THR A 1 78 ? -6.144 -14.561 -11.507 1.00 46.59 78 THR A O 1
ATOM 631 N N . ALA A 1 79 ? -4.702 -12.946 -12.071 1.00 44.56 79 ALA A N 1
ATOM 632 C CA . ALA A 1 79 ? -4.711 -13.200 -13.487 1.00 44.56 79 ALA A CA 1
ATOM 633 C C . ALA A 1 79 ? -3.863 -14.447 -13.724 1.00 44.56 79 ALA A C 1
ATOM 635 O O . ALA A 1 79 ? -2.665 -14.374 -13.951 1.00 44.56 79 ALA A O 1
ATOM 636 N N . LEU A 1 80 ? -4.508 -15.588 -13.499 1.00 43.19 80 LEU A N 1
ATOM 637 C CA . LEU A 1 80 ? -4.259 -16.945 -13.964 1.00 43.19 80 LEU A CA 1
ATOM 638 C C . LEU A 1 80 ? -5.252 -17.801 -13.172 1.00 43.19 80 LEU A C 1
ATOM 640 O O . LEU A 1 80 ? -5.225 -17.824 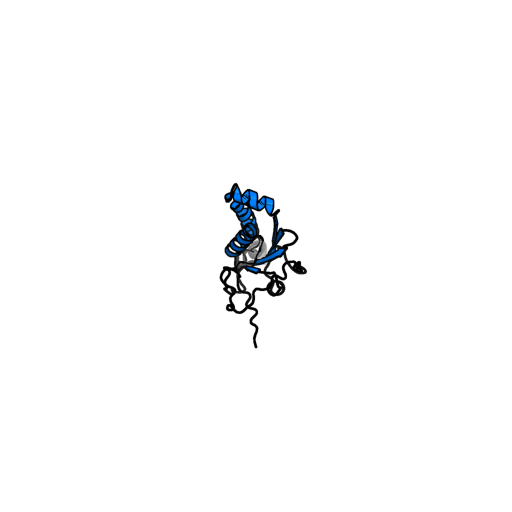-11.946 1.00 43.19 80 LEU A O 1
ATOM 644 N N . GLY A 1 81 ? -6.187 -18.406 -13.901 1.00 36.84 81 GLY A N 1
ATOM 645 C CA . GLY A 1 81 ? -7.445 -18.945 -13.403 1.00 36.84 81 GLY A CA 1
ATOM 646 C C . GLY A 1 81 ? -7.400 -19.709 -12.080 1.00 36.84 81 GLY A C 1
ATOM 647 O O . GLY A 1 81 ? -6.450 -20.417 -11.754 1.00 36.84 81 GLY A O 1
ATOM 648 N N . ALA A 1 82 ? -8.526 -19.596 -11.378 1.00 47.03 82 ALA A N 1
ATOM 649 C CA . ALA A 1 82 ? -8.982 -20.506 -10.347 1.00 47.03 82 ALA A CA 1
ATOM 650 C C . ALA A 1 82 ? -8.550 -21.947 -10.645 1.00 47.03 82 ALA A C 1
ATOM 652 O O . ALA A 1 82 ? -9.120 -22.577 -11.523 1.00 47.03 82 ALA A O 1
ATOM 653 N N . ASN A 1 83 ? -7.528 -22.415 -9.928 1.00 35.41 83 ASN A N 1
ATOM 654 C CA . ASN A 1 83 ? -7.200 -23.812 -9.672 1.00 35.41 83 ASN A CA 1
ATOM 655 C C . ASN A 1 83 ? -6.214 -23.844 -8.495 1.00 35.41 83 ASN A C 1
ATOM 657 O O . ASN A 1 83 ? -5.002 -23.764 -8.664 1.00 35.41 83 ASN A O 1
ATOM 661 N N . GLY A 1 84 ? -6.749 -23.929 -7.277 1.00 40.22 84 GLY A N 1
ATOM 662 C CA . GLY A 1 84 ? -6.037 -24.479 -6.118 1.00 40.22 84 GLY A CA 1
ATOM 663 C C . GLY A 1 84 ? -4.915 -23.654 -5.485 1.00 40.22 84 GLY A C 1
ATOM 664 O O . GLY A 1 84 ? -4.509 -23.990 -4.378 1.00 40.22 84 GLY A O 1
ATOM 665 N N . TRP A 1 85 ? -4.450 -22.560 -6.087 1.00 45.19 85 TRP A N 1
ATOM 666 C CA . TRP A 1 85 ? -3.479 -21.679 -5.441 1.00 45.19 85 TRP A CA 1
ATOM 667 C C . TRP A 1 85 ? -4.205 -20.650 -4.566 1.00 45.19 85 TRP A C 1
ATOM 669 O O . TRP A 1 85 ? -4.092 -19.442 -4.748 1.00 45.19 85 TRP A O 1
ATOM 679 N N . ARG A 1 86 ? -4.843 -21.136 -3.488 1.00 43.53 86 ARG A N 1
ATOM 680 C CA . ARG A 1 86 ? -4.532 -20.503 -2.202 1.00 43.53 86 ARG A CA 1
ATOM 681 C C . ARG A 1 86 ? -3.017 -20.569 -2.195 1.00 43.53 86 ARG A C 1
ATOM 683 O O . ARG A 1 86 ? -2.459 -21.649 -2.002 1.00 43.53 86 ARG A O 1
ATOM 690 N N . ARG A 1 87 ? -2.328 -19.467 -2.528 1.00 46.41 87 ARG A N 1
ATOM 691 C CA . ARG A 1 87 ? -0.974 -19.312 -2.011 1.00 46.41 87 ARG A CA 1
ATOM 692 C C . ARG A 1 87 ? -1.287 -19.468 -0.549 1.00 46.41 87 ARG A C 1
ATOM 694 O O . ARG A 1 87 ? -1.984 -18.632 0.010 1.00 46.41 87 ARG A O 1
ATOM 701 N N . ALA A 1 88 ? -0.965 -20.640 -0.000 1.00 41.94 88 ALA A N 1
ATOM 702 C CA . ALA A 1 88 ? -0.705 -20.724 1.403 1.00 41.94 88 ALA A CA 1
ATOM 703 C C . ALA A 1 88 ? 0.252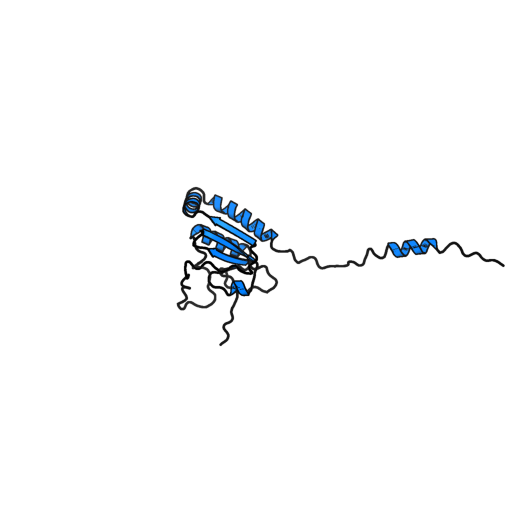 -19.558 1.550 1.00 41.94 88 ALA A C 1
ATOM 705 O O . ALA A 1 88 ? 1.378 -19.602 1.046 1.00 41.94 88 ALA A O 1
ATOM 706 N N . THR A 1 89 ? -0.282 -18.437 2.030 1.00 46.28 89 THR A N 1
ATOM 707 C CA . THR A 1 89 ? 0.507 -17.463 2.720 1.00 46.28 89 THR A CA 1
ATOM 708 C C . THR A 1 89 ? 1.282 -18.388 3.626 1.00 46.28 89 THR A C 1
ATOM 710 O O . THR A 1 89 ? 0.722 -19.094 4.470 1.00 46.28 89 THR A O 1
ATOM 713 N N . ILE A 1 90 ? 2.564 -18.572 3.317 1.00 45.97 90 ILE A N 1
ATOM 714 C CA . ILE A 1 90 ? 3.486 -19.075 4.312 1.00 45.97 90 ILE A CA 1
ATOM 715 C C . ILE A 1 90 ? 3.512 -17.891 5.271 1.00 45.97 90 ILE A C 1
ATOM 717 O O . ILE A 1 90 ? 4.313 -16.970 5.145 1.00 45.97 90 ILE A O 1
ATOM 721 N N . SER A 1 91 ? 2.439 -17.831 6.055 1.00 49.25 91 SER A N 1
ATOM 722 C CA . SER A 1 91 ? 1.991 -16.699 6.824 1.00 49.25 91 SER A CA 1
ATOM 723 C C . SER A 1 91 ? 2.955 -16.727 7.978 1.00 49.25 91 SER A C 1
ATOM 725 O O . SER A 1 91 ? 2.926 -17.648 8.793 1.00 49.25 91 SER A O 1
ATOM 727 N N . GLY A 1 92 ? 3.922 -15.822 7.917 1.00 50.28 92 GLY A N 1
ATOM 728 C CA . GLY A 1 92 ? 5.013 -15.761 8.871 1.00 50.28 92 GLY A CA 1
ATOM 729 C C . GLY A 1 92 ? 6.418 -15.838 8.273 1.00 50.28 92 GLY A C 1
ATOM 730 O O . GLY A 1 92 ? 7.386 -15.857 9.028 1.00 50.28 92 GLY A O 1
ATOM 731 N N . GLY A 1 93 ? 6.597 -15.856 6.953 1.00 56.16 93 GLY A N 1
ATOM 732 C CA . GLY A 1 93 ? 7.927 -15.650 6.375 1.00 56.16 93 GLY A CA 1
ATOM 733 C C . GLY A 1 93 ? 8.253 -14.163 6.258 1.00 56.16 93 GLY A C 1
ATOM 734 O O . GLY A 1 93 ? 7.625 -13.481 5.456 1.00 56.16 93 GLY A O 1
ATOM 735 N N . ARG A 1 94 ? 9.254 -13.656 6.994 1.00 66.06 94 ARG A N 1
ATOM 736 C CA . ARG A 1 94 ? 9.828 -12.332 6.700 1.00 66.06 94 ARG A CA 1
ATOM 737 C C . ARG A 1 94 ? 10.335 -12.354 5.259 1.00 66.06 94 ARG A C 1
ATOM 739 O O . ARG A 1 94 ? 11.232 -13.136 4.942 1.00 66.06 94 ARG A O 1
ATOM 746 N N . VAL A 1 95 ? 9.763 -11.520 4.395 1.00 72.25 95 VAL A N 1
ATOM 747 C CA . VAL A 1 95 ? 10.262 -11.369 3.027 1.00 72.25 95 VAL A CA 1
ATOM 748 C C . VAL A 1 95 ? 11.681 -10.815 3.122 1.00 72.25 95 VAL A C 1
ATOM 750 O O . VAL A 1 95 ? 11.925 -9.813 3.795 1.00 72.25 95 VAL A O 1
ATOM 753 N N . ASP A 1 96 ? 12.647 -11.494 2.505 1.00 76.44 96 ASP A N 1
ATOM 754 C CA . ASP A 1 96 ? 13.987 -10.932 2.386 1.00 76.44 96 ASP A CA 1
ATOM 755 C C . ASP A 1 96 ? 13.895 -9.671 1.516 1.00 76.44 96 ASP A C 1
ATOM 757 O O . ASP A 1 96 ? 13.411 -9.720 0.385 1.00 76.44 96 ASP A O 1
ATOM 761 N N . MET A 1 97 ? 14.322 -8.539 2.066 1.00 78.94 97 MET A N 1
ATOM 762 C CA . MET A 1 97 ? 14.301 -7.233 1.400 1.00 78.94 97 MET A CA 1
ATOM 763 C C . MET A 1 97 ? 15.699 -6.840 0.902 1.00 78.94 97 MET A C 1
ATOM 765 O O . MET A 1 97 ? 15.922 -5.699 0.507 1.00 78.94 97 MET A O 1
ATOM 769 N N . SER A 1 98 ? 16.665 -7.766 0.927 1.00 78.69 98 SER A N 1
ATOM 770 C CA . SER A 1 98 ? 18.023 -7.514 0.443 1.00 78.69 98 SER A CA 1
ATOM 771 C C . SER A 1 98 ? 18.000 -7.103 -1.035 1.00 78.69 98 SER A C 1
ATOM 773 O O . SER A 1 98 ? 17.551 -7.867 -1.891 1.00 78.69 98 SER A O 1
ATOM 775 N N . GLY A 1 99 ? 18.478 -5.889 -1.331 1.00 76.00 99 GLY A N 1
ATOM 776 C CA . GLY A 1 99 ? 18.449 -5.301 -2.678 1.00 76.00 99 GLY A CA 1
ATOM 777 C C . GLY A 1 99 ? 17.152 -4.566 -3.045 1.00 76.00 99 GLY A C 1
ATOM 778 O O . GLY A 1 99 ? 16.990 -4.173 -4.199 1.00 76.00 99 GLY A O 1
ATOM 779 N N . ALA A 1 100 ? 16.229 -4.382 -2.098 1.00 82.94 100 ALA A N 1
ATOM 780 C CA . ALA A 1 100 ? 15.041 -3.559 -2.288 1.00 82.94 100 ALA A CA 1
ATOM 781 C C . ALA A 1 100 ? 15.337 -2.072 -2.024 1.00 82.94 100 ALA A C 1
ATOM 783 O O . ALA A 1 100 ? 16.148 -1.736 -1.162 1.00 82.94 100 ALA A O 1
ATOM 784 N N . CYS A 1 101 ? 14.650 -1.187 -2.748 1.00 85.00 101 CYS A N 1
ATOM 785 C CA . CYS A 1 101 ? 14.656 0.252 -2.497 1.00 85.00 101 CYS A CA 1
ATOM 786 C C . CYS A 1 101 ? 13.305 0.630 -1.865 1.00 85.00 101 CYS A C 1
ATOM 788 O O . CYS A 1 101 ? 12.301 0.667 -2.586 1.00 85.00 101 CYS A O 1
ATOM 790 N N . PRO A 1 102 ? 13.230 0.791 -0.528 1.00 88.00 102 PRO A N 1
ATOM 791 C CA . PRO A 1 102 ? 11.996 1.176 0.136 1.00 88.00 102 PRO A CA 1
ATOM 792 C C . PRO A 1 102 ? 11.685 2.642 -0.134 1.00 88.00 102 PRO A C 1
ATOM 794 O O . PRO A 1 102 ? 12.530 3.509 0.057 1.00 88.00 102 PRO A O 1
ATOM 797 N N . ILE A 1 103 ? 10.453 2.883 -0.566 1.00 86.94 103 ILE A N 1
ATOM 798 C CA . ILE A 1 103 ? 9.899 4.218 -0.784 1.00 86.94 103 ILE A CA 1
ATOM 799 C C . ILE A 1 103 ? 9.212 4.696 0.499 1.00 86.94 103 ILE A C 1
ATOM 801 O O . ILE A 1 103 ? 9.316 5.856 0.880 1.00 86.94 103 ILE A O 1
ATOM 805 N N . GLY A 1 104 ? 8.534 3.786 1.202 1.00 85.94 104 GLY A N 1
ATOM 806 C CA . GLY A 1 104 ? 7.857 4.104 2.451 1.00 85.94 104 GLY A CA 1
ATOM 807 C C . GLY A 1 104 ? 7.527 2.866 3.269 1.00 85.94 104 GLY A C 1
ATOM 808 O O . GLY A 1 104 ? 7.460 1.751 2.748 1.00 85.94 104 GLY A O 1
ATOM 809 N N . GLU A 1 105 ? 7.310 3.069 4.564 1.00 90.19 105 GLU A N 1
ATOM 810 C CA . GLU A 1 105 ? 6.894 2.023 5.493 1.00 90.19 105 GLU A CA 1
ATOM 811 C C . GLU A 1 105 ? 5.746 2.521 6.370 1.00 90.19 105 GLU A C 1
ATOM 813 O O . GLU A 1 105 ? 5.740 3.667 6.816 1.00 90.19 105 GLU A O 1
ATOM 818 N N . LEU A 1 106 ? 4.793 1.634 6.640 1.00 88.94 106 LEU A N 1
ATOM 819 C CA . LEU A 1 106 ? 3.665 1.864 7.527 1.00 88.94 106 LEU A CA 1
ATOM 820 C C . LEU A 1 106 ? 3.640 0.758 8.582 1.00 88.94 106 LEU A C 1
ATOM 822 O O . LEU A 1 106 ? 3.352 -0.394 8.269 1.00 88.94 106 LEU A O 1
ATOM 826 N N . ALA A 1 107 ? 3.942 1.108 9.828 1.00 90.56 107 ALA A N 1
ATOM 827 C CA . ALA A 1 107 ? 3.831 0.211 10.974 1.00 90.56 107 ALA A CA 1
ATOM 828 C C . ALA A 1 107 ? 2.623 0.622 11.815 1.00 90.56 107 ALA A C 1
ATOM 830 O O . ALA A 1 107 ? 2.489 1.794 12.175 1.00 90.56 107 ALA A O 1
ATOM 831 N N . VAL A 1 108 ? 1.738 -0.327 12.115 1.00 89.44 108 VAL A N 1
ATOM 832 C CA . VAL A 1 108 ? 0.493 -0.050 12.839 1.00 89.44 108 VAL A CA 1
ATOM 833 C C . VAL A 1 108 ? 0.328 -0.993 14.018 1.00 89.44 108 VAL A C 1
ATOM 835 O O . VAL A 1 108 ? 0.674 -2.163 13.949 1.00 89.44 108 VAL A O 1
ATOM 838 N N . HIS A 1 109 ? -0.255 -0.492 15.103 1.00 91.12 109 HIS A N 1
ATOM 839 C CA . HIS A 1 109 ? -0.730 -1.343 16.190 1.00 91.12 109 HIS A CA 1
ATOM 840 C C . HIS A 1 109 ? -2.181 -1.738 15.897 1.00 91.12 109 HIS A C 1
ATOM 842 O O . HIS A 1 109 ? -3.051 -0.862 15.881 1.00 91.12 109 HIS A O 1
ATOM 848 N N . ARG A 1 110 ? -2.449 -3.024 15.640 1.00 88.81 110 ARG A N 1
ATOM 849 C CA . ARG A 1 110 ? -3.730 -3.492 15.077 1.00 88.81 110 ARG A CA 1
ATOM 850 C C . ARG A 1 110 ? -4.929 -3.141 15.930 1.00 88.81 110 ARG A C 1
ATOM 852 O O . ARG A 1 110 ? -5.845 -2.505 15.424 1.00 88.81 110 ARG A O 1
ATOM 859 N N . GLU A 1 111 ? -4.888 -3.416 17.228 1.00 89.81 111 GLU A N 1
ATOM 860 C CA . GLU A 1 111 ? -6.018 -3.108 18.107 1.00 89.81 111 GLU A CA 1
ATOM 861 C C . GLU A 1 111 ? -6.266 -1.601 18.214 1.00 89.81 111 GLU A C 1
ATOM 863 O O . GLU A 1 111 ? -7.394 -1.162 18.431 1.00 89.81 111 GLU A O 1
ATOM 868 N N . SER A 1 112 ? -5.218 -0.787 18.070 1.00 89.88 112 SER A N 1
ATOM 869 C CA . SER A 1 112 ? -5.362 0.672 18.096 1.00 89.88 112 SER A CA 1
ATOM 870 C C . SER A 1 112 ? -5.971 1.168 16.795 1.00 89.88 112 SER A C 1
ATOM 872 O O . SER A 1 112 ? -6.855 2.018 16.824 1.00 89.88 112 SER A O 1
ATOM 874 N N . LEU A 1 113 ? -5.524 0.621 15.664 1.00 89.19 113 LEU A N 1
ATOM 875 C CA . LEU A 1 113 ? -6.062 0.959 14.358 1.00 89.19 113 LEU A CA 1
ATOM 876 C C . LEU A 1 113 ? -7.531 0.543 14.248 1.00 89.19 113 LEU A C 1
ATOM 878 O O . LEU A 1 113 ? -8.352 1.361 13.861 1.00 89.19 113 LEU A O 1
ATOM 882 N N . GLU A 1 114 ? -7.885 -0.670 14.668 1.00 88.31 114 GLU A N 1
ATOM 883 C CA . GLU A 1 114 ? -9.274 -1.144 14.694 1.00 88.31 114 GLU A CA 1
ATOM 884 C C . GLU A 1 114 ? -10.180 -0.227 15.521 1.00 88.31 114 GLU A C 1
ATOM 886 O O . GLU A 1 114 ? -11.269 0.132 15.073 1.00 88.31 114 GLU A O 1
ATOM 891 N N . ARG A 1 115 ? -9.721 0.208 16.703 1.00 90.12 115 ARG A N 1
ATOM 892 C CA . ARG A 1 115 ? -10.462 1.167 17.538 1.00 90.12 115 ARG A CA 1
ATOM 893 C C . ARG A 1 115 ? -10.637 2.510 16.843 1.00 90.12 115 ARG A C 1
ATOM 895 O O . ARG A 1 115 ? -11.753 3.012 16.782 1.00 90.12 115 ARG A O 1
ATOM 902 N N . VAL A 1 116 ? -9.559 3.067 16.288 1.00 89.31 116 VAL A N 1
ATOM 903 C CA . VAL A 1 116 ? -9.608 4.349 15.570 1.00 89.31 116 VAL A CA 1
ATOM 904 C C . VAL A 1 116 ? -10.552 4.264 14.374 1.00 89.31 116 VAL A C 1
ATOM 906 O O . VAL A 1 116 ? -11.359 5.165 14.186 1.00 89.31 116 VAL A O 1
ATOM 909 N N . LEU A 1 117 ? -10.510 3.177 13.603 1.00 86.25 117 LEU A N 1
ATOM 910 C CA . LEU A 1 117 ? -11.395 2.986 12.453 1.00 86.25 117 LEU A CA 1
ATOM 911 C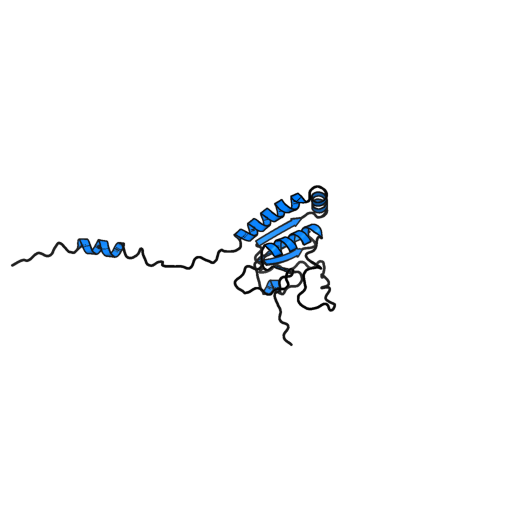 C . LEU A 1 117 ? -12.859 2.783 12.862 1.00 86.25 117 LEU A C 1
ATOM 913 O O . LEU A 1 117 ? -13.752 3.225 12.142 1.00 86.25 117 LEU A O 1
ATOM 917 N N . ALA A 1 118 ? -13.115 2.154 14.012 1.00 88.00 118 ALA A N 1
ATOM 918 C CA . ALA A 1 118 ? -14.462 2.004 14.554 1.00 88.00 118 ALA A CA 1
ATOM 919 C C . ALA A 1 118 ? -15.041 3.329 15.082 1.00 88.00 118 ALA A C 1
ATOM 921 O O . ALA A 1 118 ? -16.241 3.567 14.954 1.00 88.00 118 ALA A O 1
ATOM 922 N N . GLU A 1 119 ? -14.207 4.186 15.676 1.00 91.88 119 GLU A N 1
ATOM 923 C CA . GLU A 1 119 ? -14.618 5.481 16.231 1.00 91.88 119 GLU A CA 1
ATOM 924 C C . GLU A 1 119 ? -14.712 6.576 15.161 1.00 91.88 119 GLU A C 1
ATOM 926 O O . GLU A 1 119 ? -15.652 7.373 15.163 1.00 91.88 119 GLU A O 1
ATOM 931 N N . ASN A 1 120 ? -13.737 6.628 14.253 1.00 88.25 120 ASN A N 1
ATOM 932 C CA . ASN A 1 120 ? -13.635 7.635 13.208 1.00 88.25 120 ASN A CA 1
ATOM 933 C C . ASN A 1 120 ? -12.955 7.079 11.937 1.00 88.25 120 ASN A C 1
ATOM 935 O O . ASN A 1 120 ? -11.733 7.182 11.785 1.00 88.25 120 ASN A O 1
ATOM 939 N N . PRO A 1 121 ? -13.727 6.555 10.969 1.00 84.25 121 PRO A N 1
ATOM 940 C CA . PRO A 1 121 ? -13.164 6.011 9.734 1.00 84.25 121 PRO A CA 1
ATOM 941 C C . PRO A 1 121 ? -12.471 7.072 8.861 1.00 84.25 121 PRO A C 1
ATOM 943 O O . PRO A 1 121 ? -11.560 6.735 8.108 1.00 84.25 121 PRO A O 1
ATOM 946 N N . GLU A 1 122 ? -12.822 8.358 8.991 1.00 87.25 122 GLU A N 1
ATOM 947 C CA . GLU A 1 122 ? -12.178 9.453 8.243 1.00 87.25 122 GLU A CA 1
ATOM 948 C C . GLU A 1 122 ? -10.706 9.650 8.644 1.00 87.25 122 GLU A C 1
ATOM 950 O O . GLU A 1 122 ? -9.918 10.201 7.877 1.00 87.25 122 GLU A O 1
ATOM 955 N N . SER A 1 123 ? -10.286 9.165 9.820 1.00 85.06 123 SER A N 1
ATOM 956 C CA . SER A 1 123 ? -8.874 9.195 10.223 1.00 85.06 123 SER A CA 1
ATOM 957 C C . SER A 1 123 ? -7.970 8.373 9.296 1.00 85.06 123 SER A C 1
ATOM 959 O O . SER A 1 123 ? -6.798 8.715 9.144 1.00 85.06 123 SER A O 1
ATOM 961 N N . LEU A 1 124 ? -8.505 7.341 8.629 1.00 83.75 124 LEU A N 1
ATOM 962 C CA . LEU A 1 124 ? -7.781 6.563 7.617 1.00 83.75 124 LEU A CA 1
ATOM 963 C C . LEU A 1 124 ? -7.348 7.447 6.444 1.00 83.75 124 LEU A C 1
ATOM 965 O O . LEU A 1 124 ? -6.213 7.361 5.983 1.00 83.75 124 LEU A O 1
ATOM 969 N N . LYS A 1 125 ? -8.248 8.323 5.990 1.00 87.00 125 LYS A N 1
ATOM 970 C CA . LYS A 1 125 ? -8.038 9.172 4.820 1.00 87.00 125 LYS A CA 1
ATOM 971 C C . LYS A 1 125 ? -6.821 10.075 4.986 1.00 87.00 125 LYS A C 1
ATOM 973 O O . LYS A 1 125 ? -6.000 10.155 4.087 1.00 87.00 125 LYS A O 1
ATOM 978 N N . VAL A 1 126 ? -6.648 10.666 6.168 1.00 86.44 126 VAL A N 1
ATOM 979 C CA . VAL A 1 126 ? -5.494 11.529 6.472 1.00 86.44 126 VAL A CA 1
ATOM 980 C C . VAL A 1 126 ? -4.169 10.763 6.380 1.00 86.44 126 VAL A C 1
ATOM 982 O O . VAL A 1 126 ? -3.178 11.298 5.886 1.00 86.44 126 VAL A O 1
ATOM 985 N N . ILE A 1 127 ? -4.142 9.508 6.843 1.00 84.81 127 ILE A N 1
ATOM 986 C CA . ILE A 1 127 ? -2.948 8.649 6.775 1.00 84.81 127 ILE A CA 1
ATOM 987 C C . ILE A 1 127 ? -2.637 8.293 5.318 1.00 84.81 127 ILE A C 1
ATOM 989 O O . ILE A 1 127 ? -1.478 8.347 4.906 1.00 84.81 127 ILE A O 1
ATOM 993 N N . LEU A 1 128 ? -3.669 7.956 4.540 1.00 85.38 128 LEU A N 1
ATOM 994 C CA . LEU A 1 128 ? -3.533 7.659 3.117 1.00 85.38 128 LEU A CA 1
ATOM 995 C C . LEU A 1 128 ? -3.048 8.881 2.344 1.00 85.38 128 LEU A C 1
ATOM 997 O O . LEU A 1 128 ? -2.058 8.765 1.637 1.00 85.38 128 LEU A O 1
ATOM 1001 N N . ASP A 1 129 ? -3.660 10.050 2.529 1.00 87.19 129 ASP A N 1
ATOM 1002 C CA . ASP A 1 129 ? -3.283 11.283 1.830 1.00 87.19 129 ASP A CA 1
ATOM 1003 C C . ASP A 1 129 ? -1.784 11.583 2.000 1.00 87.19 129 ASP A C 1
ATOM 1005 O O . ASP A 1 129 ? -1.075 11.786 1.014 1.00 87.19 129 ASP A O 1
ATOM 1009 N N . ALA A 1 130 ? -1.266 11.500 3.233 1.00 86.25 130 ALA A N 1
ATOM 1010 C CA . ALA A 1 130 ? 0.156 11.704 3.513 1.00 86.25 130 ALA A CA 1
ATOM 1011 C C . ALA A 1 130 ? 1.061 10.660 2.828 1.00 86.25 130 ALA A C 1
ATOM 1013 O O . ALA A 1 130 ? 2.136 10.995 2.325 1.00 86.25 130 ALA A O 1
ATOM 1014 N N . LEU A 1 131 ? 0.634 9.395 2.797 1.00 84.38 131 LEU A N 1
ATOM 1015 C CA . LEU A 1 131 ? 1.377 8.307 2.162 1.00 84.38 131 LEU A CA 1
ATOM 1016 C C . LEU A 1 131 ? 1.376 8.435 0.633 1.00 84.38 131 LEU A C 1
ATOM 1018 O O . LEU A 1 131 ? 2.420 8.282 0.001 1.00 84.38 131 LEU A O 1
ATOM 1022 N N . LEU A 1 132 ? 0.232 8.750 0.028 1.00 84.06 132 LEU A N 1
ATOM 1023 C CA . LEU A 1 132 ? 0.105 8.921 -1.418 1.00 84.06 132 LEU A CA 1
ATOM 1024 C C . LEU A 1 132 ? 0.867 10.160 -1.896 1.00 84.06 132 LEU A C 1
ATOM 1026 O O . LEU A 1 132 ? 1.494 10.108 -2.952 1.00 84.06 132 LEU A O 1
ATOM 1030 N N . ASP A 1 133 ? 0.880 11.243 -1.117 1.00 85.81 133 ASP A N 1
ATOM 1031 C CA . ASP A 1 133 ? 1.684 12.429 -1.420 1.00 85.81 133 ASP A CA 1
ATOM 1032 C C . ASP A 1 133 ? 3.187 12.142 -1.400 1.00 85.81 133 ASP A C 1
ATOM 1034 O O . ASP A 1 133 ? 3.914 12.661 -2.251 1.00 85.81 133 ASP A O 1
ATOM 1038 N N . ALA A 1 134 ? 3.661 11.284 -0.492 1.00 84.06 134 ALA A N 1
ATOM 1039 C CA . ALA A 1 134 ? 5.044 10.815 -0.513 1.00 84.06 134 ALA A CA 1
ATOM 1040 C C . ALA A 1 134 ? 5.329 9.977 -1.773 1.00 84.06 134 ALA A C 1
ATOM 1042 O O . ALA A 1 134 ? 6.308 10.222 -2.473 1.00 84.06 134 ALA A O 1
ATOM 1043 N N . LEU A 1 135 ? 4.434 9.052 -2.139 1.00 83.44 135 LEU A N 1
ATOM 1044 C CA . LEU A 1 135 ? 4.595 8.237 -3.352 1.00 83.44 135 LEU A CA 1
ATOM 1045 C C . LEU A 1 135 ? 4.597 9.069 -4.640 1.00 83.44 135 LEU A C 1
ATOM 1047 O O . LEU A 1 135 ? 5.310 8.728 -5.581 1.00 83.44 135 LEU A O 1
ATOM 1051 N N . ARG A 1 136 ? 3.821 10.157 -4.698 1.00 84.81 136 ARG A N 1
ATOM 1052 C CA . ARG A 1 136 ? 3.797 11.082 -5.845 1.00 84.81 136 ARG A CA 1
ATOM 1053 C C . ARG A 1 136 ? 5.133 11.791 -6.049 1.00 84.81 136 ARG A C 1
ATOM 1055 O O . ARG A 1 136 ? 5.512 12.013 -7.193 1.00 84.81 136 ARG A O 1
ATOM 1062 N N . GLN A 1 137 ? 5.837 12.129 -4.970 1.00 81.75 137 GLN A N 1
ATOM 1063 C CA . GLN A 1 137 ? 7.152 12.784 -5.030 1.00 81.75 137 GLN A CA 1
ATOM 1064 C C . GLN A 1 137 ? 8.253 11.836 -5.523 1.00 81.75 137 GLN A C 1
ATOM 1066 O O . GLN A 1 137 ? 9.224 12.272 -6.134 1.00 81.75 137 GLN A O 1
ATOM 1071 N N . GLU A 1 138 ? 8.068 10.540 -5.295 1.00 77.06 138 GLU A N 1
ATOM 1072 C CA . GLU A 1 138 ? 9.030 9.479 -5.606 1.00 77.06 138 GLU A CA 1
ATOM 1073 C C . GLU A 1 138 ? 8.879 8.927 -7.030 1.00 77.06 138 GLU A C 1
ATOM 1075 O O . GLU A 1 138 ? 9.690 8.119 -7.483 1.00 77.06 138 GLU A O 1
ATOM 1080 N N . ILE A 1 139 ? 7.857 9.365 -7.772 1.00 72.56 139 ILE A N 1
ATOM 1081 C CA . ILE A 1 139 ? 7.783 9.161 -9.219 1.00 72.56 139 ILE A CA 1
ATOM 1082 C C . ILE A 1 139 ? 8.604 10.284 -9.866 1.00 72.56 139 ILE A C 1
ATOM 1084 O O . ILE A 1 139 ? 8.106 11.410 -9.950 1.00 72.56 139 ILE A O 1
ATOM 1088 N N . PRO A 1 140 ? 9.838 10.029 -10.346 1.00 60.06 140 PRO A N 1
ATOM 1089 C CA . PRO A 1 140 ? 10.575 11.046 -11.073 1.00 60.06 140 PRO A CA 1
ATOM 1090 C C . PRO A 1 140 ? 9.769 11.437 -12.311 1.00 60.06 140 PRO A C 1
ATOM 1092 O O . PRO A 1 140 ? 9.388 10.596 -13.129 1.00 60.06 140 PRO A O 1
ATOM 1095 N N . MET A 1 141 ? 9.487 12.733 -12.427 1.00 49.66 141 MET A N 1
ATOM 1096 C CA . MET A 1 141 ? 8.905 13.356 -13.609 1.00 49.66 141 MET A CA 1
ATOM 1097 C C . MET A 1 141 ? 9.937 13.305 -14.747 1.00 49.66 141 MET A C 1
ATOM 1099 O O . MET A 1 141 ? 10.584 14.294 -15.071 1.00 49.66 141 MET A O 1
ATOM 1103 N N . GLU A 1 142 ? 10.137 12.136 -15.347 1.00 53.97 142 GLU A N 1
ATOM 1104 C CA . GLU A 1 142 ? 10.911 11.984 -16.581 1.00 53.97 142 GLU A CA 1
ATOM 1105 C C . GLU A 1 142 ? 10.055 12.476 -17.760 1.00 53.97 142 GLU A C 1
ATOM 1107 O O . GLU A 1 142 ? 9.473 11.685 -18.501 1.00 53.97 142 GLU A O 1
ATOM 1112 N N . ALA A 1 143 ? 9.929 13.801 -17.897 1.00 46.56 143 ALA A N 1
ATOM 1113 C CA . ALA A 1 143 ? 9.492 14.466 -19.124 1.00 46.56 143 ALA A CA 1
ATOM 1114 C C . ALA A 1 143 ? 9.856 15.964 -19.131 1.00 46.56 143 ALA A C 1
ATOM 1116 O O . ALA A 1 143 ? 8.980 16.818 -19.151 1.00 46.56 143 ALA A O 1
ATOM 1117 N N . GLU A 1 144 ? 11.146 16.284 -19.202 1.00 37.03 144 GLU A N 1
ATOM 1118 C CA . GLU A 1 144 ? 11.599 17.469 -19.940 1.00 37.03 144 GLU A CA 1
ATOM 1119 C C . GLU A 1 144 ? 12.641 16.970 -20.954 1.00 37.03 144 GLU A C 1
ATOM 1121 O O . GLU A 1 144 ? 13.733 16.544 -20.560 1.00 37.03 144 GLU A O 1
ATOM 1126 N N . PRO A 1 145 ? 12.323 16.922 -22.262 1.00 43.09 145 PRO A N 1
ATOM 1127 C CA . PRO A 1 145 ? 13.334 16.638 -23.261 1.00 43.09 145 PRO A CA 1
ATOM 1128 C C . PRO A 1 145 ? 14.387 17.741 -23.191 1.00 43.09 145 PRO A C 1
ATOM 1130 O O . PRO A 1 145 ? 14.068 18.924 -23.270 1.00 43.09 145 PRO A O 1
ATOM 1133 N N . VAL A 1 146 ? 15.652 17.333 -23.087 1.00 47.75 146 VAL A N 1
ATOM 1134 C CA . VAL A 1 146 ? 16.829 18.179 -23.295 1.00 47.75 146 VAL A CA 1
ATOM 1135 C C . VAL A 1 146 ? 16.727 18.814 -24.684 1.00 47.75 146 VAL A C 1
ATOM 1137 O O . VAL A 1 146 ? 17.236 18.288 -25.673 1.00 47.75 146 VAL A O 1
ATOM 1140 N N . LEU A 1 147 ? 16.057 19.957 -24.777 1.00 46.72 147 LEU A N 1
ATOM 1141 C CA . LEU A 1 147 ? 16.152 20.844 -25.916 1.00 46.72 147 LEU A CA 1
ATOM 1142 C C . LEU A 1 147 ? 17.120 21.966 -25.559 1.00 46.72 147 LEU A C 1
ATOM 1144 O O . LEU A 1 147 ? 16.775 22.983 -24.977 1.00 46.72 147 LEU A O 1
ATOM 1148 N N . ARG A 1 148 ? 18.339 21.740 -26.057 1.00 42.06 148 ARG A N 1
ATOM 1149 C CA . ARG A 1 148 ? 19.262 22.760 -26.567 1.00 42.06 148 ARG A CA 1
ATOM 1150 C C . ARG A 1 148 ? 20.030 23.549 -25.515 1.00 42.06 148 ARG A C 1
ATOM 1152 O O . ARG A 1 148 ? 19.899 24.752 -25.352 1.00 42.06 148 ARG A O 1
ATOM 1159 N N . ARG A 1 149 ? 21.029 22.850 -24.989 1.00 45.03 149 ARG A N 1
ATOM 1160 C CA . ARG A 1 149 ? 22.281 23.386 -24.440 1.00 45.03 149 ARG A CA 1
ATOM 1161 C C . ARG A 1 149 ? 23.188 24.061 -25.504 1.00 45.03 149 ARG A C 1
ATOM 1163 O O . ARG A 1 149 ? 24.405 23.951 -25.417 1.00 45.03 149 ARG A O 1
ATOM 1170 N N . GLU A 1 150 ? 22.635 24.725 -26.523 1.00 43.53 150 GLU A N 1
ATOM 1171 C CA . GLU A 1 150 ? 23.411 25.223 -27.683 1.00 43.53 150 GLU A CA 1
ATOM 1172 C C . GLU A 1 150 ? 23.262 26.725 -27.999 1.00 43.53 150 GLU A C 1
ATOM 1174 O O . GLU A 1 150 ? 23.832 27.176 -28.990 1.00 43.53 150 GLU A O 1
ATOM 1179 N N . SER A 1 151 ? 22.546 27.524 -27.199 1.00 41.62 151 SER A N 1
ATOM 1180 C CA . SER A 1 151 ? 22.256 28.931 -27.549 1.00 41.62 151 SER A CA 1
ATOM 1181 C C . SER A 1 151 ? 22.954 30.021 -26.728 1.00 41.62 151 SER A C 1
ATOM 1183 O O . SER A 1 151 ? 22.808 31.174 -27.097 1.00 41.62 151 SER A O 1
ATOM 1185 N N . GLU A 1 152 ? 23.755 29.712 -25.704 1.00 42.28 152 GLU A N 1
ATOM 1186 C CA . GLU A 1 152 ? 24.464 30.757 -24.921 1.00 42.28 152 GLU A CA 1
ATOM 1187 C C . GLU A 1 152 ? 25.992 30.715 -25.065 1.00 42.28 152 GLU A C 1
ATOM 1189 O O . GLU A 1 152 ? 26.691 31.556 -24.521 1.00 42.28 152 GLU A O 1
ATOM 1194 N N . ARG A 1 153 ? 26.544 29.787 -25.862 1.00 41.31 153 ARG A N 1
ATOM 1195 C CA . ARG A 1 153 ? 27.983 29.790 -26.197 1.00 41.31 153 ARG A CA 1
ATOM 1196 C C . ARG A 1 153 ? 28.314 30.584 -27.470 1.00 41.31 153 ARG A C 1
ATOM 1198 O O . ARG A 1 153 ? 29.424 30.477 -27.974 1.00 41.31 153 ARG A O 1
ATOM 1205 N N . LYS A 1 154 ? 27.336 31.316 -28.017 1.00 42.28 154 LYS A N 1
ATOM 1206 C CA . LYS A 1 154 ? 27.496 32.160 -29.213 1.00 42.28 154 LYS A CA 1
ATOM 1207 C C . LYS A 1 154 ? 27.544 33.658 -28.919 1.00 42.28 154 LYS A C 1
ATOM 1209 O O . LYS A 1 154 ? 27.991 34.386 -29.792 1.00 42.28 154 LYS A O 1
ATOM 1214 N N . GLU A 1 155 ? 27.135 34.113 -27.735 1.00 47.12 155 GLU A N 1
ATOM 1215 C CA . GLU A 1 155 ? 27.190 35.547 -27.409 1.00 47.12 155 GLU A CA 1
ATOM 1216 C C . GLU A 1 155 ? 28.610 36.009 -27.041 1.00 47.12 155 GLU A C 1
ATOM 1218 O O . GLU A 1 155 ? 28.976 37.135 -27.352 1.00 47.12 155 GLU A O 1
ATOM 1223 N N . GLU A 1 156 ? 29.469 35.130 -26.511 1.00 45.53 156 GLU A N 1
ATOM 1224 C CA . GLU A 1 156 ? 30.856 35.503 -26.169 1.00 45.53 156 GLU A CA 1
ATOM 1225 C C . GLU A 1 156 ? 31.808 35.569 -27.386 1.00 45.53 156 GLU A C 1
ATOM 1227 O O . GLU A 1 156 ? 32.852 36.208 -27.306 1.00 45.53 156 GLU A O 1
ATOM 1232 N N . GLU A 1 157 ? 31.472 34.958 -28.532 1.00 46.72 157 GLU A N 1
ATOM 1233 C CA . GLU A 1 157 ? 32.360 34.923 -29.717 1.00 46.72 157 GLU A CA 1
ATOM 1234 C C . GLU A 1 157 ? 32.087 36.065 -30.724 1.00 46.72 157 GLU A C 1
ATOM 1236 O O . GLU A 1 157 ? 32.850 36.258 -31.677 1.00 46.72 157 GLU A O 1
ATOM 1241 N N . GLU A 1 158 ? 31.007 36.833 -30.538 1.00 48.75 158 GLU A N 1
ATOM 1242 C CA . GLU A 1 158 ? 30.666 37.974 -31.403 1.00 48.75 158 GLU A CA 1
ATOM 1243 C C . GLU A 1 158 ? 31.205 39.309 -30.848 1.00 48.75 158 GLU A C 1
ATOM 1245 O O . GLU A 1 158 ? 31.599 40.173 -31.631 1.00 48.75 158 GLU A O 1
ATOM 1250 N N . GLU A 1 159 ? 31.368 39.441 -29.524 1.00 46.16 159 GLU A N 1
ATOM 1251 C CA . GLU A 1 159 ? 31.901 40.658 -28.884 1.00 46.16 159 GLU A CA 1
ATOM 1252 C C . GLU A 1 159 ? 33.436 40.802 -29.041 1.00 46.16 159 GLU A C 1
ATOM 1254 O O . GLU A 1 159 ? 33.957 41.912 -29.161 1.00 46.16 159 GLU A O 1
ATOM 1259 N N . GLU A 1 160 ? 34.187 39.697 -29.176 1.00 48.47 160 GLU A N 1
ATOM 1260 C CA . GLU A 1 160 ? 35.641 39.740 -29.443 1.00 48.47 160 GLU A CA 1
ATOM 1261 C C . GLU A 1 160 ? 35.996 40.102 -30.901 1.00 48.47 160 GLU A C 1
ATOM 1263 O O . GLU A 1 160 ? 37.134 40.486 -31.194 1.00 48.47 160 GLU A O 1
ATOM 1268 N N . LYS A 1 161 ? 35.036 40.036 -31.837 1.00 49.34 161 LYS A N 1
ATOM 1269 C CA . LYS A 1 161 ? 35.256 40.445 -33.237 1.00 49.34 161 LYS A CA 1
ATOM 1270 C C . LYS A 1 161 ? 35.098 41.945 -33.476 1.00 49.34 161 LYS A C 1
ATOM 1272 O O . LYS A 1 161 ? 35.631 42.435 -34.473 1.00 49.34 161 LYS A O 1
ATOM 1277 N N . GLU A 1 162 ? 34.454 42.688 -32.576 1.00 48.31 162 GLU A N 1
ATOM 1278 C CA . GLU A 1 162 ? 34.307 44.146 -32.716 1.00 48.31 162 GLU A CA 1
ATOM 1279 C C . GLU A 1 162 ? 35.555 44.934 -32.272 1.00 48.31 162 GLU A C 1
ATOM 1281 O O . GLU A 1 162 ? 35.764 46.063 -32.714 1.00 48.31 162 GLU A O 1
ATOM 1286 N N . LEU A 1 163 ? 36.456 44.327 -31.489 1.00 49.16 163 LEU A N 1
ATOM 1287 C CA . LEU A 1 163 ? 37.681 44.975 -30.995 1.00 49.16 163 LEU A CA 1
ATOM 1288 C C . LEU A 1 163 ? 38.911 44.853 -31.917 1.00 49.16 163 LEU A C 1
ATOM 1290 O O . LEU A 1 163 ? 39.918 45.511 -31.663 1.00 49.16 163 LEU A O 1
ATOM 1294 N N . CYS A 1 164 ? 38.842 44.085 -33.012 1.00 44.66 164 CYS A N 1
ATOM 1295 C CA . CYS A 1 164 ? 39.979 43.884 -33.929 1.00 44.66 164 CYS A CA 1
ATOM 1296 C C . CYS A 1 164 ? 39.845 44.573 -35.306 1.00 44.66 164 CYS A C 1
ATOM 1298 O O . CYS A 1 164 ? 40.756 44.458 -36.123 1.00 44.66 164 CYS A O 1
ATOM 1300 N N . ALA A 1 165 ? 38.754 45.298 -35.595 1.00 49.88 165 ALA A N 1
ATOM 1301 C CA . ALA A 1 165 ? 38.512 45.875 -36.930 1.00 49.88 165 ALA A CA 1
ATOM 1302 C C . ALA A 1 165 ? 38.900 47.361 -37.103 1.00 49.88 165 ALA A C 1
ATOM 1304 O O . ALA A 1 165 ? 38.795 47.889 -38.208 1.00 49.88 165 ALA A O 1
ATOM 1305 N N . VAL A 1 166 ? 39.390 48.048 -36.064 1.00 52.56 166 VAL A N 1
ATOM 1306 C CA . VAL A 1 166 ? 39.862 49.444 -36.165 1.00 52.56 166 VAL A CA 1
ATOM 1307 C C . VAL A 1 166 ? 41.280 49.560 -35.609 1.00 52.56 166 VAL A C 1
ATOM 1309 O O . VAL A 1 166 ? 41.522 50.085 -34.534 1.00 52.56 166 VAL A O 1
ATOM 1312 N N . SER A 1 167 ? 42.247 49.002 -36.334 1.00 53.44 167 SER A N 1
ATOM 1313 C CA . SER A 1 167 ? 43.656 49.433 -36.325 1.00 53.44 167 SER A CA 1
ATOM 1314 C C . SER A 1 167 ? 44.410 48.659 -37.400 1.00 53.44 167 SER A C 1
ATOM 1316 O O . SER A 1 167 ? 45.109 47.684 -37.136 1.00 53.44 167 SER A O 1
ATOM 1318 N N . THR A 1 168 ? 44.252 49.075 -38.651 1.00 46.97 168 THR A N 1
ATOM 1319 C CA . THR A 1 168 ? 45.297 48.834 -39.646 1.00 46.97 168 THR A CA 1
ATOM 1320 C C . THR A 1 168 ? 45.389 50.069 -40.527 1.00 46.97 168 THR A C 1
ATOM 1322 O O . THR A 1 168 ? 44.506 50.362 -41.332 1.00 46.97 168 THR A O 1
ATOM 1325 N N . GLU A 1 169 ? 46.430 50.844 -40.252 1.00 54.38 169 GLU A N 1
ATOM 1326 C CA . GLU A 1 169 ? 46.886 52.015 -40.993 1.00 54.38 169 GLU A CA 1
ATOM 1327 C C . GLU A 1 169 ? 47.179 51.670 -42.461 1.00 54.38 169 GLU A C 1
ATOM 1329 O O . GLU A 1 169 ? 47.585 50.544 -42.760 1.00 54.38 169 GLU A O 1
ATOM 1334 N N . PRO A 1 170 ? 47.088 52.641 -43.378 1.00 50.16 170 PRO A N 1
ATOM 1335 C CA . PRO A 1 170 ? 47.879 52.608 -44.594 1.00 50.16 170 PRO A CA 1
ATOM 1336 C C . PRO A 1 170 ? 49.068 53.574 -44.475 1.00 50.16 170 PRO A C 1
ATOM 1338 O O . PRO A 1 170 ? 48.908 54.787 -44.605 1.00 50.16 170 PRO A O 1
ATOM 1341 N N . GLU A 1 171 ? 50.265 53.022 -44.266 1.00 43.22 171 GLU A N 1
ATOM 1342 C CA . GLU A 1 171 ? 51.522 53.680 -44.637 1.00 43.22 171 GLU A CA 1
ATOM 1343 C C . GLU A 1 171 ? 51.715 53.577 -46.157 1.00 43.22 171 GLU A C 1
ATOM 1345 O O . GLU A 1 171 ? 51.723 52.470 -46.697 1.00 43.22 171 GLU A O 1
ATOM 1350 N N . PHE A 1 172 ? 51.893 54.720 -46.825 1.00 43.81 172 PHE A N 1
ATOM 1351 C CA . PHE A 1 172 ? 52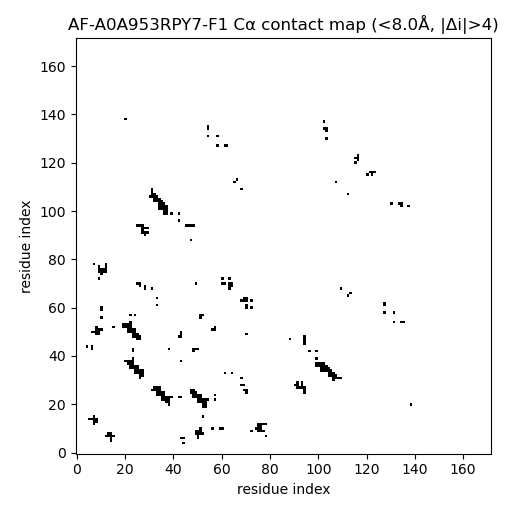.776 54.904 -47.985 1.00 43.81 172 PHE A CA 1
ATOM 1352 C C . PHE A 1 172 ? 53.218 56.367 -48.068 1.00 43.81 172 PHE A C 1
ATOM 1354 O O . PHE A 1 172 ? 52.344 57.257 -47.954 1.00 43.81 172 PHE A O 1
#

pLDDT: mean 71.32, std 18.91, range [29.92, 91.88]

Radius of gyration: 27.11 Å; Cα contacts (8 Å, |Δi|>4): 193; chains: 1; bounding box: 67×80×66 Å

Mean predicted aligned error: 14.61 Å

Sequence (172 aa):
MNHFRTHLCAICGEERSANQPRFLLAENTWEDKLTILQWNEQMASRAGIQVACGIDHVEELVIHWMTTGSLDYPFARTALGANGWRRATISGGRVDMSGACPIGELAVHRESLERVLAENPESLKVILDALLDALRQEIPMEAEPVLRRESERKEEEEEEKELCAVSTEPEF

Nearest PDB structures (foldseek):
  6nau-assembly3_C  TM=5.327E-01  e=2.243E+00  Klebsiella pneumoniae subsp. pneumoniae
  8hds-assembly1_A  TM=1.708E-01  e=8.501E+00  uncultured cyanophage

Secondary structure (DSSP, 8-state):
---------TTT-----TTS--EEEEEETTTTEEEEEE--HHHHTSTTEEEESSHHHHHHHHHHHHHHS-S--TTS--SS--SS------TT-PPP-TT--EEEEEE--HHHHHHHHHH-THHHHHHHHHHHHHHHHTS---------TTSSSSSHHHHTTTSSSS------